Protein AF-A0A1E3A0Q3-F1 (afdb_monomer)

Radius of gyration: 14.41 Å; Cα contacts (8 Å, |Δi|>4): 140; chains: 1; bounding box: 38×32×32 Å

pLDDT: mean 87.32, std 12.24, range [38.19, 98.25]

Structure (mmCIF, N/CA/C/O backbone):
data_AF-A0A1E3A0Q3-F1
#
_entry.id   AF-A0A1E3A0Q3-F1
#
loop_
_atom_site.group_PDB
_atom_site.id
_atom_site.type_symbol
_atom_site.label_atom_id
_atom_site.label_alt_id
_atom_site.label_comp_id
_atom_site.label_asym_id
_atom_site.label_entity_id
_atom_site.label_seq_id
_atom_site.pdbx_PDB_ins_code
_atom_site.Cartn_x
_atom_site.Cartn_y
_atom_site.Cartn_z
_atom_site.occupancy
_atom_site.B_iso_or_equiv
_atom_site.auth_seq_id
_atom_site.auth_comp_id
_atom_site.auth_asym_id
_atom_site.auth_atom_id
_atom_site.pdbx_PDB_model_num
ATOM 1 N N . MET A 1 1 ? -5.272 21.232 7.895 1.00 55.94 1 MET A N 1
ATOM 2 C CA . MET A 1 1 ? -5.570 19.805 7.629 1.00 55.94 1 MET A CA 1
ATOM 3 C C . MET A 1 1 ? -4.724 19.358 6.457 1.00 55.94 1 MET A C 1
ATOM 5 O O . MET A 1 1 ? -4.593 20.138 5.520 1.00 55.94 1 MET A O 1
ATOM 9 N N . SER A 1 2 ? -4.096 18.182 6.527 1.00 78.25 2 SER A N 1
ATOM 10 C CA . SER A 1 2 ? -3.315 17.674 5.392 1.00 78.25 2 SER A CA 1
ATOM 11 C C . SER A 1 2 ? -4.251 17.263 4.249 1.00 78.25 2 SER A C 1
ATOM 13 O O . SER A 1 2 ? -5.408 16.907 4.477 1.00 78.25 2 SER A O 1
ATOM 15 N N . THR A 1 3 ? -3.752 17.295 3.012 1.00 84.12 3 THR A N 1
ATOM 16 C CA . THR A 1 3 ? -4.504 16.876 1.818 1.00 84.12 3 THR A CA 1
ATOM 17 C C . THR A 1 3 ? -5.059 15.454 1.953 1.00 84.12 3 THR A C 1
ATOM 19 O O . THR A 1 3 ? -6.178 15.193 1.524 1.00 84.12 3 THR A O 1
ATOM 22 N N . VAL A 1 4 ? -4.317 14.557 2.613 1.00 88.19 4 VAL A N 1
ATOM 23 C CA . VAL A 1 4 ? -4.732 13.166 2.857 1.00 88.19 4 VAL A CA 1
ATOM 24 C C . VAL A 1 4 ? -5.994 13.099 3.721 1.00 88.19 4 VAL A C 1
ATOM 26 O O . VAL A 1 4 ? -6.936 12.400 3.362 1.00 88.19 4 VAL A O 1
ATOM 29 N N . GLU A 1 5 ? -6.069 13.871 4.810 1.00 91.25 5 GLU A N 1
ATOM 30 C CA . GLU A 1 5 ? -7.256 13.881 5.678 1.00 91.25 5 GLU A CA 1
ATOM 31 C C . GLU A 1 5 ? -8.509 14.365 4.944 1.00 91.25 5 GLU A C 1
ATOM 33 O O . GLU A 1 5 ? -9.589 13.810 5.131 1.00 91.25 5 GLU A O 1
ATOM 38 N N . ASN A 1 6 ? -8.370 15.389 4.100 1.00 92.75 6 ASN A N 1
ATOM 39 C CA . ASN A 1 6 ? -9.495 15.925 3.336 1.00 92.75 6 ASN A CA 1
ATOM 40 C C . ASN A 1 6 ? -10.044 14.888 2.349 1.00 92.75 6 ASN A C 1
ATOM 42 O O . ASN A 1 6 ? -11.257 14.734 2.243 1.00 92.75 6 ASN A O 1
ATOM 46 N N . VAL A 1 7 ? -9.165 14.145 1.670 1.00 93.62 7 VAL A N 1
ATOM 47 C CA . VAL A 1 7 ? -9.579 13.070 0.757 1.00 93.62 7 VAL A CA 1
ATOM 48 C C . VAL A 1 7 ? -10.262 11.939 1.522 1.00 93.62 7 VAL A C 1
ATOM 50 O O . VAL A 1 7 ? -11.323 11.492 1.098 1.00 93.62 7 VAL A O 1
ATOM 53 N N . ILE A 1 8 ? -9.724 11.532 2.676 1.00 93.81 8 ILE A N 1
ATOM 54 C CA . ILE A 1 8 ? -10.345 10.497 3.517 1.00 93.81 8 ILE A CA 1
ATOM 55 C C . ILE A 1 8 ? -11.769 10.904 3.916 1.00 93.81 8 ILE A C 1
ATOM 57 O O . ILE A 1 8 ? -12.692 10.105 3.784 1.00 93.81 8 ILE A O 1
ATOM 61 N N . LYS A 1 9 ? -11.981 12.160 4.330 1.00 94.50 9 LYS A N 1
ATOM 62 C CA . LYS A 1 9 ? -13.327 12.662 4.660 1.00 94.50 9 LYS A CA 1
ATOM 63 C C . LYS A 1 9 ? -14.287 12.590 3.483 1.00 94.50 9 LYS A C 1
ATOM 65 O O . LYS A 1 9 ? -15.429 12.189 3.666 1.00 94.50 9 LYS A O 1
ATOM 70 N N . LEU A 1 10 ? -13.829 12.977 2.293 1.00 96.00 10 LEU A N 1
ATOM 71 C CA . LEU A 1 10 ? -14.651 12.917 1.087 1.00 96.00 10 LEU A CA 1
ATOM 72 C C . LEU A 1 10 ? -15.028 11.471 0.757 1.00 96.00 10 LEU A C 1
ATOM 74 O O . LEU A 1 10 ? -16.190 11.197 0.475 1.00 96.00 10 LEU A O 1
ATOM 78 N N . VAL A 1 11 ? -14.085 10.532 0.848 1.00 96.56 11 VAL A N 1
ATOM 79 C CA . VAL A 1 11 ? -14.388 9.115 0.616 1.00 96.56 11 VAL A CA 1
ATOM 80 C C . VAL A 1 11 ? -15.396 8.605 1.641 1.00 96.56 11 VAL A C 1
ATOM 82 O O . VAL A 1 11 ? -16.402 8.038 1.238 1.00 96.56 11 VAL A O 1
ATOM 85 N N . ILE A 1 12 ? -15.207 8.876 2.935 1.00 95.19 12 ILE A N 1
ATOM 86 C CA . ILE A 1 12 ? -16.166 8.478 3.981 1.00 95.19 12 ILE A CA 1
ATOM 87 C C . ILE A 1 12 ? -17.560 9.068 3.716 1.00 95.19 12 ILE A C 1
ATOM 89 O O . ILE A 1 12 ? -18.561 8.384 3.907 1.00 95.19 12 ILE A O 1
ATOM 93 N N . GLN A 1 13 ? -17.631 10.320 3.252 1.00 96.56 13 GLN A N 1
ATOM 94 C CA . GLN A 1 13 ? -18.892 11.000 2.960 1.00 96.56 13 GLN A CA 1
ATOM 95 C C . GLN A 1 13 ? -19.664 10.358 1.798 1.00 96.56 13 GLN A C 1
ATOM 97 O O . GLN A 1 13 ? -20.890 10.289 1.858 1.00 96.56 13 GLN A O 1
ATOM 102 N N . TYR A 1 14 ? -18.976 9.932 0.734 1.00 97.50 14 TYR A N 1
ATOM 103 C CA . TYR A 1 14 ? -19.629 9.485 -0.504 1.00 97.50 14 TYR A CA 1
ATOM 104 C C . TYR A 1 14 ? -19.631 7.966 -0.705 1.00 97.50 14 TYR A C 1
ATOM 106 O O . TYR A 1 14 ? -20.533 7.440 -1.349 1.00 97.50 14 TYR A O 1
ATOM 114 N N . ASN A 1 15 ? -18.628 7.259 -0.189 1.00 97.00 15 ASN A N 1
ATOM 115 C CA . ASN A 1 15 ? -18.507 5.807 -0.264 1.00 97.00 15 ASN A CA 1
ATOM 116 C C . ASN A 1 15 ? -17.686 5.270 0.928 1.00 97.00 15 ASN A C 1
ATOM 118 O O . ASN A 1 15 ? -16.493 4.983 0.778 1.00 97.00 15 ASN A O 1
ATOM 122 N N . PRO A 1 16 ? -18.306 5.124 2.113 1.00 94.56 16 PRO A N 1
ATOM 123 C CA . PRO A 1 16 ? -17.609 4.676 3.318 1.00 94.56 16 PRO A CA 1
ATOM 124 C C . PRO A 1 16 ? -17.060 3.249 3.202 1.00 94.56 16 PRO A C 1
ATOM 126 O O . PRO A 1 16 ? -16.105 2.909 3.899 1.00 94.56 16 PRO A O 1
ATOM 129 N N . ASP A 1 17 ? -17.602 2.432 2.296 1.00 94.62 17 ASP A N 1
ATOM 130 C CA . ASP A 1 17 ? -17.150 1.063 2.056 1.00 94.62 17 ASP A CA 1
ATOM 131 C C . ASP A 1 17 ? -15.934 0.983 1.120 1.00 94.62 17 ASP A C 1
ATOM 133 O O . ASP A 1 17 ? -15.330 -0.082 0.989 1.00 94.62 17 ASP A O 1
ATOM 137 N N . ALA A 1 18 ? -15.522 2.072 0.469 1.00 96.50 18 ALA A N 1
ATOM 138 C CA . ALA A 1 18 ? -14.347 2.048 -0.396 1.00 96.50 18 ALA A CA 1
ATOM 139 C C . ALA A 1 18 ? -13.064 1.800 0.413 1.00 96.50 18 ALA A C 1
ATOM 141 O O . ALA A 1 18 ? -12.791 2.486 1.397 1.00 96.50 18 ALA A O 1
ATOM 142 N N . VAL A 1 19 ? -12.237 0.850 -0.036 1.00 97.25 19 VAL A N 1
ATOM 143 C CA . VAL A 1 19 ? -10.874 0.692 0.488 1.00 97.25 19 VAL A CA 1
ATOM 144 C C . VAL A 1 19 ? -9.977 1.748 -0.150 1.00 97.25 19 VAL A C 1
ATOM 146 O O . VAL A 1 19 ? -9.797 1.778 -1.366 1.00 97.25 19 VAL A O 1
ATOM 149 N N . MET A 1 20 ? -9.409 2.614 0.680 1.00 96.44 20 MET A N 1
ATOM 150 C CA . MET A 1 20 ? -8.477 3.660 0.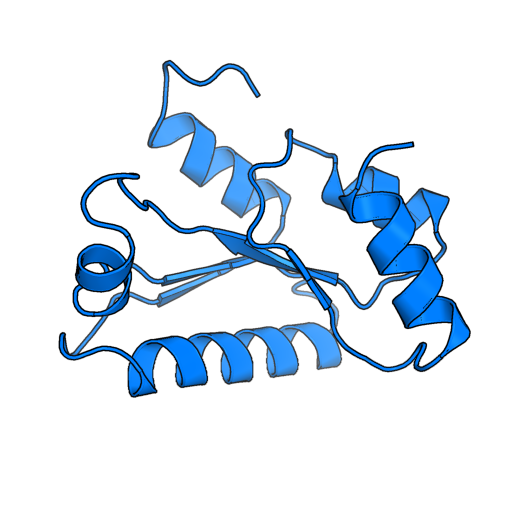281 1.00 96.44 20 MET A CA 1
ATOM 151 C C . MET A 1 20 ? -7.044 3.140 0.307 1.00 96.44 20 MET A C 1
ATOM 153 O O . MET A 1 20 ? -6.610 2.530 1.284 1.00 96.44 20 MET A O 1
ATOM 157 N N . VAL A 1 21 ? -6.288 3.445 -0.746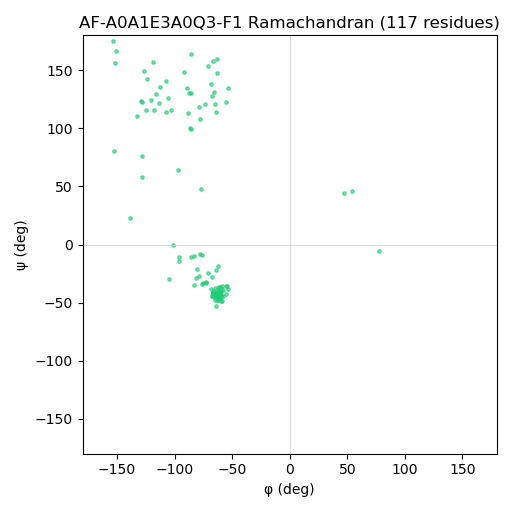 1.00 95.44 21 VAL A N 1
ATOM 158 C CA . VAL A 1 21 ? -4.856 3.144 -0.822 1.00 95.44 21 VAL A CA 1
ATOM 159 C C . VAL A 1 21 ? -4.063 4.434 -0.693 1.00 95.44 21 VAL A C 1
ATOM 161 O O . VAL A 1 21 ? -4.109 5.294 -1.573 1.00 95.44 21 VAL A O 1
ATOM 164 N N . ILE A 1 22 ? -3.305 4.575 0.390 1.00 91.88 22 ILE A N 1
ATOM 165 C CA . ILE A 1 22 ? -2.392 5.708 0.554 1.00 91.88 22 ILE A CA 1
ATOM 166 C C . ILE A 1 22 ? -1.046 5.339 -0.079 1.00 91.88 22 ILE A C 1
ATOM 168 O O . ILE A 1 22 ? -0.340 4.461 0.416 1.00 91.88 22 ILE A O 1
ATOM 172 N N . LYS A 1 23 ? -0.692 6.036 -1.166 1.00 88.38 23 LYS A N 1
ATOM 173 C CA . LYS A 1 23 ? 0.645 5.998 -1.796 1.00 88.38 23 LYS A CA 1
ATOM 174 C C . LYS A 1 23 ? 1.572 7.138 -1.357 1.00 88.38 23 LYS A C 1
ATOM 176 O O . LYS A 1 23 ? 2.771 7.111 -1.623 1.00 88.38 23 LYS A O 1
ATOM 181 N N . SER A 1 24 ? 1.026 8.169 -0.714 1.00 80.94 24 SER A N 1
ATOM 182 C CA . SER A 1 24 ? 1.803 9.315 -0.233 1.00 80.94 24 SER A CA 1
ATOM 183 C C . SER A 1 24 ? 2.827 8.892 0.819 1.00 80.94 24 SER A C 1
ATOM 185 O O . SER A 1 24 ? 2.564 8.006 1.630 1.00 80.94 24 SER A O 1
ATOM 187 N N . THR A 1 25 ? 3.976 9.573 0.860 1.00 75.31 25 THR A N 1
ATOM 188 C CA . THR A 1 25 ? 4.915 9.415 1.979 1.00 75.31 25 THR A CA 1
ATOM 189 C C . THR A 1 25 ? 4.256 9.930 3.255 1.00 75.31 25 THR A C 1
ATOM 191 O O . THR A 1 25 ? 3.874 11.097 3.326 1.00 75.31 25 THR A O 1
ATOM 194 N N . ILE A 1 26 ? 4.124 9.059 4.250 1.00 77.31 26 ILE A N 1
ATOM 195 C CA . ILE A 1 26 ? 3.530 9.364 5.551 1.00 77.31 26 ILE A CA 1
ATOM 196 C C . ILE A 1 26 ? 4.499 8.967 6.666 1.00 77.31 26 ILE A C 1
ATOM 198 O O . ILE A 1 26 ? 5.293 8.039 6.502 1.00 77.31 26 ILE A O 1
ATOM 202 N N . SER A 1 27 ? 4.445 9.683 7.788 1.00 74.94 27 SER A N 1
ATOM 203 C CA . SER A 1 27 ? 5.245 9.367 8.974 1.00 74.94 27 SER A CA 1
ATOM 204 C C . SER A 1 27 ? 4.827 8.044 9.609 1.00 74.94 27 SER A C 1
ATOM 206 O O . SER A 1 27 ? 3.690 7.580 9.462 1.00 74.94 27 SER A O 1
ATOM 208 N N . VAL A 1 28 ? 5.747 7.465 10.378 1.00 73.06 28 VAL A N 1
ATOM 209 C CA . VAL A 1 28 ? 5.461 6.309 11.230 1.00 73.06 28 VAL A CA 1
ATOM 210 C C . VAL A 1 28 ? 4.273 6.614 12.138 1.00 73.06 28 VAL A C 1
ATOM 212 O O . VAL A 1 28 ? 4.178 7.691 12.719 1.00 73.06 28 VAL A O 1
ATOM 215 N N . GLY A 1 29 ? 3.341 5.666 12.243 1.00 77.44 29 GLY A N 1
ATOM 216 C CA . GLY A 1 29 ? 2.153 5.811 13.086 1.00 77.44 29 GLY A CA 1
ATOM 217 C C . GLY A 1 29 ? 1.050 6.701 12.503 1.00 77.44 29 GLY A C 1
ATOM 218 O O . GLY A 1 29 ? -0.040 6.725 13.069 1.00 77.44 29 GLY A O 1
ATOM 219 N N . TYR A 1 30 ? 1.265 7.367 11.359 1.00 84.56 30 TYR A N 1
ATOM 220 C CA . TYR A 1 30 ? 0.228 8.190 10.723 1.00 84.56 30 TYR A CA 1
ATOM 221 C C . TYR A 1 30 ? -1.020 7.377 10.363 1.00 84.56 30 TYR A C 1
ATOM 223 O O . TYR A 1 30 ? -2.139 7.830 10.568 1.00 84.56 30 TYR A O 1
ATOM 231 N N . THR A 1 31 ? -0.850 6.154 9.857 1.00 85.44 31 THR A N 1
ATOM 232 C CA . THR A 1 31 ? -1.991 5.305 9.484 1.00 85.44 31 THR A CA 1
ATOM 233 C C . THR A 1 31 ? -2.814 4.887 10.691 1.00 85.44 31 THR A C 1
ATOM 235 O O . THR A 1 31 ? -4.036 4.924 10.633 1.00 85.44 31 THR A O 1
ATOM 238 N N . ALA A 1 32 ? -2.161 4.524 11.797 1.00 85.44 32 ALA A N 1
ATOM 239 C CA . ALA A 1 32 ? -2.863 4.177 13.027 1.00 85.44 32 ALA A CA 1
ATOM 240 C C . ALA A 1 32 ? -3.638 5.390 13.564 1.00 85.44 32 ALA A C 1
ATOM 242 O O . ALA A 1 32 ? -4.839 5.293 13.810 1.00 85.44 32 ALA A O 1
ATOM 243 N N . SER A 1 33 ? -2.982 6.553 13.636 1.00 88.81 33 SER A N 1
ATOM 244 C CA . SER A 1 33 ? -3.613 7.770 14.148 1.00 88.81 33 SER A CA 1
ATOM 245 C C . SER A 1 33 ? -4.760 8.258 13.267 1.00 88.81 33 SER A C 1
ATOM 247 O O . SER A 1 33 ? -5.772 8.718 13.793 1.00 88.81 33 SER A O 1
ATOM 249 N N . ILE A 1 34 ? -4.655 8.142 11.937 1.00 90.00 34 ILE A N 1
ATOM 250 C CA . ILE A 1 34 ? -5.727 8.598 11.050 1.00 90.00 34 ILE A CA 1
ATOM 251 C C . ILE A 1 34 ? -6.922 7.644 11.029 1.00 90.00 34 ILE A C 1
ATOM 253 O O . ILE A 1 34 ? -8.054 8.117 10.946 1.00 90.00 34 ILE A O 1
ATOM 257 N N . ARG A 1 35 ? -6.694 6.329 11.154 1.00 90.69 35 ARG A N 1
ATOM 258 C CA . ARG A 1 35 ? -7.777 5.343 11.301 1.00 90.69 35 ARG A CA 1
ATOM 259 C C . ARG A 1 35 ? -8.581 5.599 12.569 1.00 90.69 35 ARG A C 1
ATOM 261 O O . ARG A 1 35 ? -9.806 5.641 12.504 1.00 90.69 35 ARG A O 1
ATOM 268 N N . GLU A 1 36 ? -7.893 5.846 13.683 1.00 91.56 36 GLU A N 1
ATOM 269 C CA . GLU A 1 36 ? -8.518 6.189 14.963 1.00 91.56 36 GLU A CA 1
ATOM 270 C C . GLU A 1 36 ? -9.274 7.521 14.877 1.00 91.56 36 GLU A C 1
ATOM 272 O O . GLU A 1 36 ? -10.471 7.574 15.147 1.00 91.56 36 GLU A O 1
ATOM 277 N N . LYS A 1 37 ? -8.608 8.585 14.409 1.00 92.12 37 LYS A N 1
ATOM 278 C CA . LYS A 1 37 ? -9.182 9.936 14.295 1.00 92.12 37 LYS A CA 1
ATOM 279 C C . LYS A 1 37 ? -10.425 9.995 13.406 1.00 92.12 37 LYS A C 1
ATOM 281 O O . LYS A 1 37 ? -11.305 10.817 13.648 1.00 92.12 37 LYS A O 1
ATOM 286 N N . MET A 1 38 ? -10.462 9.196 12.341 1.00 90.94 38 MET A N 1
ATOM 287 C CA . MET A 1 38 ? -11.543 9.215 11.351 1.00 90.94 38 MET A CA 1
ATOM 288 C C . MET A 1 38 ? -12.550 8.077 11.540 1.00 90.94 38 MET A C 1
ATOM 290 O O . MET A 1 38 ? -13.490 7.995 10.754 1.00 90.94 38 MET A O 1
ATOM 294 N N . HIS A 1 39 ? -12.349 7.202 12.534 1.00 89.94 39 HIS A N 1
ATOM 295 C CA . HIS A 1 39 ? -13.123 5.972 12.734 1.00 89.94 39 HIS A CA 1
ATOM 296 C C . HIS A 1 39 ? -13.291 5.163 11.437 1.00 89.94 39 HIS A C 1
ATOM 298 O O . HIS A 1 39 ? -14.385 4.722 11.089 1.00 89.94 39 HIS A O 1
ATOM 304 N N . CYS A 1 40 ? -12.200 5.020 10.682 1.00 90.94 40 CYS A N 1
ATOM 305 C CA . CYS A 1 40 ? -12.219 4.415 9.357 1.00 90.94 40 CYS A CA 1
ATOM 306 C C . CYS A 1 40 ? -11.102 3.389 9.220 1.00 90.94 40 CYS A C 1
ATOM 308 O O . CYS A 1 40 ? -9.934 3.751 9.116 1.00 90.94 40 CYS A O 1
ATOM 310 N N . ASP A 1 41 ? -11.472 2.112 9.153 1.00 92.06 41 ASP A N 1
ATOM 311 C CA . ASP A 1 41 ? -10.519 1.014 8.982 1.00 92.06 41 ASP A CA 1
ATOM 312 C C . ASP A 1 41 ? -10.167 0.726 7.524 1.00 92.06 41 ASP A C 1
ATOM 314 O O . ASP A 1 41 ? -9.217 -0.002 7.251 1.00 92.06 41 ASP A O 1
ATOM 318 N N . ASN A 1 42 ? -10.893 1.319 6.574 1.00 94.94 42 ASN A N 1
ATOM 319 C CA . ASN A 1 42 ? -10.797 1.033 5.144 1.00 94.94 42 ASN A CA 1
ATOM 320 C C . ASN A 1 42 ? -9.570 1.680 4.484 1.00 94.94 42 ASN A C 1
ATOM 322 O O . ASN A 1 42 ? -9.682 2.317 3.441 1.00 94.94 42 ASN A O 1
ATOM 326 N N . ILE A 1 43 ? -8.397 1.531 5.097 1.00 95.00 43 ILE A N 1
ATOM 327 C CA . ILE A 1 43 ? -7.141 2.145 4.675 1.00 95.00 43 ILE A CA 1
ATOM 328 C C . ILE A 1 43 ? -6.054 1.074 4.594 1.00 95.00 43 ILE A C 1
ATOM 330 O O . ILE A 1 43 ? -5.727 0.422 5.587 1.00 95.00 43 ILE A O 1
ATOM 334 N N . ILE A 1 44 ? -5.447 0.958 3.416 1.00 95.12 44 ILE A N 1
ATOM 335 C CA . ILE A 1 44 ? -4.210 0.210 3.185 1.00 95.12 44 ILE A CA 1
ATOM 336 C C . ILE A 1 44 ? -3.122 1.165 2.685 1.00 95.12 44 ILE A C 1
ATOM 338 O O . ILE A 1 44 ? -3.405 2.233 2.134 1.00 95.12 44 ILE A O 1
ATOM 342 N N . LEU A 1 45 ? -1.861 0.795 2.874 1.00 92.94 45 LEU A N 1
ATOM 343 C CA . LEU A 1 45 ? -0.716 1.546 2.366 1.00 92.94 45 LEU A CA 1
ATOM 344 C C . LEU A 1 45 ? -0.081 0.800 1.211 1.00 92.94 45 LEU A C 1
ATOM 346 O O . LEU A 1 45 ? 0.101 -0.409 1.285 1.00 92.94 45 LEU A O 1
ATOM 350 N N . SER A 1 46 ? 0.336 1.532 0.190 1.00 91.50 46 SER A N 1
ATOM 351 C CA . SER A 1 46 ? 1.204 1.003 -0.854 1.00 91.50 46 SER A CA 1
ATOM 352 C C . SER A 1 46 ? 2.490 1.791 -0.826 1.00 91.50 46 SER A C 1
ATOM 354 O O . SER A 1 46 ? 2.499 2.998 -1.065 1.00 91.50 46 SER A O 1
ATOM 356 N N . LEU A 1 47 ? 3.573 1.105 -0.506 1.00 83.44 47 LEU A N 1
ATOM 357 C CA . LEU A 1 47 ? 4.859 1.729 -0.314 1.00 83.44 47 LEU A CA 1
ATOM 358 C C . LEU A 1 47 ? 5.730 1.473 -1.540 1.00 83.44 47 LEU A C 1
ATOM 360 O O . LEU A 1 47 ? 6.068 0.334 -1.854 1.00 83.44 47 LEU A O 1
ATOM 364 N N . GLU A 1 48 ? 6.086 2.549 -2.238 1.00 72.25 48 GLU A N 1
ATOM 365 C CA . GLU A 1 48 ? 6.824 2.482 -3.497 1.00 72.25 48 GLU A CA 1
ATOM 366 C C . GLU A 1 48 ? 8.110 3.305 -3.430 1.00 72.25 48 GLU A C 1
ATOM 368 O O . GLU A 1 48 ? 8.172 4.397 -2.858 1.00 72.25 48 GLU A O 1
ATOM 373 N N . PHE A 1 49 ? 9.154 2.773 -4.058 1.00 70.62 49 PH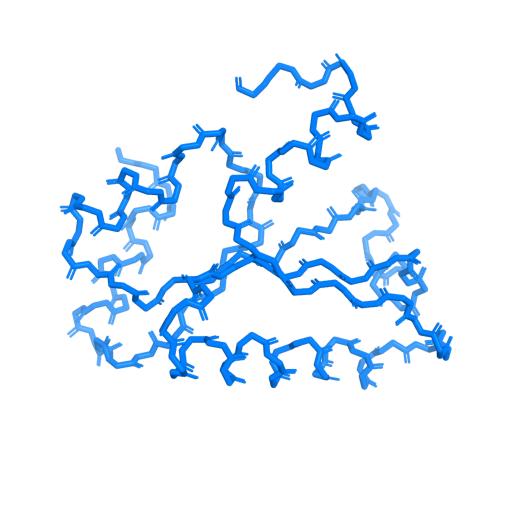E A N 1
ATOM 374 C CA . PHE A 1 49 ? 10.471 3.391 -4.145 1.00 70.62 49 PHE A CA 1
ATOM 375 C C . PHE A 1 49 ? 10.615 4.142 -5.471 1.00 70.62 49 PHE A C 1
ATOM 377 O O . PHE A 1 49 ? 11.419 3.768 -6.322 1.00 70.62 49 PHE A O 1
ATOM 384 N N . LEU A 1 50 ? 9.802 5.182 -5.670 1.00 70.62 50 LEU A N 1
ATOM 385 C CA . LEU A 1 50 ? 9.797 5.937 -6.924 1.00 70.62 50 LEU A CA 1
ATOM 386 C C . LEU A 1 50 ? 10.832 7.061 -6.900 1.00 70.62 50 LEU A C 1
ATOM 388 O O . LEU A 1 50 ? 10.865 7.895 -5.991 1.00 70.62 50 LEU A O 1
ATOM 392 N N . ARG A 1 51 ? 11.649 7.135 -7.949 1.00 76.25 51 ARG A N 1
ATOM 393 C CA . ARG A 1 51 ? 1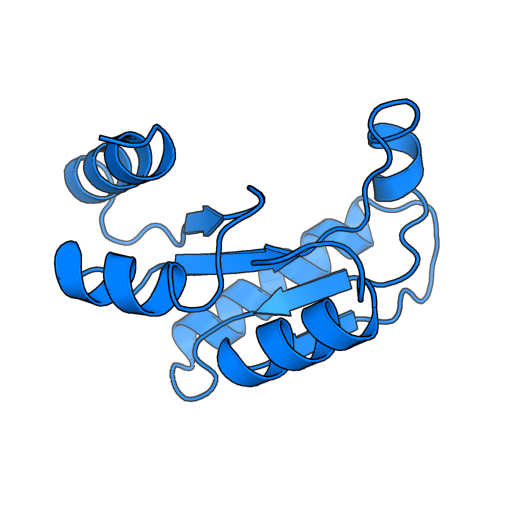2.479 8.310 -8.227 1.00 76.25 51 ARG A CA 1
ATOM 394 C C . ARG A 1 51 ? 11.648 9.304 -9.021 1.00 76.25 51 ARG A C 1
ATOM 396 O O . ARG A 1 51 ? 11.081 8.950 -10.050 1.00 76.25 51 ARG A O 1
ATOM 403 N N . VAL A 1 52 ? 11.625 10.565 -8.591 1.00 71.69 52 VAL A N 1
ATOM 404 C CA . VAL A 1 52 ? 10.788 11.618 -9.204 1.00 71.69 52 VAL A CA 1
ATOM 405 C C . VAL A 1 52 ? 11.011 11.733 -10.719 1.00 71.69 52 VAL A C 1
ATOM 407 O O . VAL A 1 52 ? 10.053 11.872 -11.469 1.00 71.69 52 VAL A O 1
ATOM 410 N N . SER A 1 53 ? 12.251 11.587 -11.196 1.00 85.19 53 SER A N 1
ATOM 411 C CA . SER A 1 53 ? 12.582 11.643 -12.628 1.00 85.19 53 SER A CA 1
ATOM 412 C C . SER A 1 53 ? 12.247 10.373 -13.425 1.00 85.19 53 SER A C 1
ATOM 414 O O . SER A 1 53 ? 12.384 10.377 -14.645 1.00 85.19 53 SER A O 1
ATOM 416 N N . LYS A 1 54 ? 11.845 9.276 -12.765 1.00 86.31 54 LYS A N 1
ATOM 417 C CA . LYS A 1 54 ? 11.617 7.950 -13.371 1.00 86.31 54 LYS A CA 1
ATOM 418 C C . LYS A 1 54 ? 10.367 7.240 -12.835 1.00 86.31 54 LYS A C 1
ATOM 420 O O . LYS A 1 54 ? 10.269 6.028 -12.961 1.00 86.31 54 LYS A O 1
ATOM 425 N N . ALA A 1 55 ? 9.395 7.971 -12.286 1.00 85.06 55 ALA A N 1
ATOM 426 C CA . ALA A 1 55 ? 8.254 7.383 -11.578 1.00 85.06 55 ALA A CA 1
ATOM 427 C C . ALA A 1 55 ? 7.470 6.349 -12.411 1.00 85.06 55 ALA A C 1
ATOM 429 O O . ALA A 1 55 ? 7.142 5.281 -11.906 1.00 85.06 55 ALA A O 1
ATOM 430 N N . LEU A 1 56 ? 7.224 6.624 -13.700 1.00 88.12 56 LEU A N 1
ATOM 431 C CA . LEU A 1 56 ? 6.577 5.656 -14.592 1.00 88.12 56 LEU A CA 1
ATOM 432 C C . LEU A 1 56 ? 7.444 4.409 -14.804 1.00 88.12 56 LEU A C 1
ATOM 434 O O . LEU A 1 56 ? 6.955 3.295 -14.677 1.00 88.12 56 LEU A O 1
ATOM 438 N N . TYR A 1 57 ? 8.733 4.592 -15.094 1.00 91.25 57 TYR A N 1
ATOM 439 C CA . TYR A 1 57 ? 9.657 3.474 -15.284 1.00 91.25 57 TYR A CA 1
ATOM 440 C C . TYR A 1 57 ? 9.757 2.610 -14.022 1.00 91.25 57 TYR A C 1
ATOM 442 O O . TYR A 1 57 ? 9.735 1.389 -14.115 1.00 91.25 57 TYR A O 1
ATOM 450 N N . ASP A 1 58 ? 9.822 3.232 -12.846 1.00 90.00 58 ASP A N 1
ATOM 451 C CA . ASP A 1 58 ? 9.914 2.528 -11.567 1.00 90.00 58 ASP A CA 1
ATOM 452 C C . ASP A 1 58 ? 8.620 1.746 -11.249 1.00 90.00 58 ASP A C 1
ATOM 454 O O . ASP A 1 58 ? 8.699 0.696 -10.616 1.00 90.00 58 ASP A O 1
ATOM 458 N N . ASN A 1 59 ? 7.457 2.182 -11.755 1.00 90.19 59 ASN A N 1
ATOM 459 C CA . ASN A 1 59 ? 6.208 1.407 -11.707 1.00 90.19 59 ASN A CA 1
ATOM 460 C C . ASN A 1 59 ? 6.167 0.252 -12.720 1.00 90.19 59 ASN A C 1
ATOM 462 O O . ASN A 1 59 ? 5.576 -0.781 -12.434 1.00 90.19 59 ASN A O 1
ATOM 466 N N . LEU A 1 60 ? 6.792 0.406 -13.893 1.00 93.75 60 LEU A N 1
ATOM 467 C CA . LEU A 1 60 ? 6.864 -0.656 -14.907 1.00 93.75 60 LEU A CA 1
ATOM 468 C C . LEU A 1 60 ? 7.929 -1.716 -14.574 1.00 93.75 60 LEU A C 1
ATOM 470 O O . LEU A 1 60 ? 7.796 -2.871 -14.976 1.00 93.75 60 LEU A O 1
ATOM 474 N N . TYR A 1 61 ? 8.973 -1.338 -13.831 1.00 93.88 61 TYR A N 1
ATOM 475 C CA . TYR A 1 61 ? 10.081 -2.205 -13.417 1.00 93.88 61 TYR A CA 1
ATOM 476 C C . TYR A 1 61 ? 10.330 -2.142 -11.901 1.00 93.88 61 TYR A C 1
ATOM 478 O O . TYR A 1 61 ? 11.441 -1.810 -11.468 1.00 93.88 61 TYR A O 1
ATOM 486 N N . PRO A 1 62 ? 9.333 -2.467 -11.064 1.00 91.56 62 PRO A N 1
ATOM 487 C CA . PRO A 1 62 ? 9.459 -2.318 -9.625 1.00 91.56 62 PRO A CA 1
ATOM 488 C C . PRO A 1 62 ? 10.472 -3.315 -9.055 1.00 91.56 62 PRO A C 1
ATOM 490 O O . PRO A 1 62 ? 10.520 -4.498 -9.411 1.00 91.56 62 PRO A O 1
ATOM 493 N N . SER A 1 63 ? 11.301 -2.852 -8.121 1.00 89.06 63 SER A N 1
ATOM 494 C CA . SER A 1 63 ? 12.202 -3.746 -7.388 1.00 89.06 63 SER A CA 1
ATOM 495 C C . SER A 1 63 ? 11.413 -4.740 -6.538 1.00 89.06 63 SER A C 1
ATOM 497 O O . SER A 1 63 ? 11.726 -5.929 -6.574 1.00 89.06 63 SER A O 1
ATOM 499 N N . LYS A 1 64 ? 10.394 -4.246 -5.822 1.00 90.31 64 LYS A N 1
ATOM 500 C CA . LYS A 1 64 ? 9.441 -4.997 -4.994 1.00 90.31 64 LYS A CA 1
ATOM 501 C C . LYS A 1 64 ? 8.107 -4.249 -4.934 1.00 90.31 64 LYS A C 1
ATOM 503 O O . LYS A 1 64 ? 8.107 -3.025 -5.067 1.00 90.31 64 LYS A O 1
ATOM 508 N N . ILE A 1 65 ? 7.019 -4.960 -4.656 1.00 92.31 65 ILE A N 1
ATOM 509 C CA . ILE A 1 65 ? 5.719 -4.382 -4.288 1.00 92.31 65 ILE A CA 1
ATOM 510 C C . ILE A 1 65 ? 5.514 -4.602 -2.791 1.00 92.31 65 ILE A C 1
ATOM 512 O O . ILE A 1 65 ? 5.622 -5.726 -2.305 1.00 92.31 65 ILE A O 1
ATOM 516 N N . ILE A 1 66 ? 5.238 -3.533 -2.046 1.00 92.12 66 ILE A N 1
ATOM 517 C CA . ILE A 1 66 ? 4.994 -3.609 -0.603 1.00 92.12 66 ILE A CA 1
ATOM 518 C C . ILE A 1 66 ? 3.638 -2.980 -0.320 1.00 92.12 66 ILE A C 1
ATOM 520 O O . ILE A 1 66 ? 3.450 -1.777 -0.510 1.00 92.12 66 ILE A O 1
ATOM 524 N N . VAL A 1 67 ? 2.707 -3.791 0.171 1.00 94.75 67 VAL A N 1
ATOM 525 C CA . VAL A 1 67 ? 1.392 -3.333 0.614 1.00 94.75 67 VAL A CA 1
ATOM 526 C C . VAL A 1 67 ? 1.275 -3.590 2.106 1.00 94.75 67 VAL A C 1
ATOM 528 O O . VAL A 1 67 ? 1.552 -4.686 2.587 1.00 94.75 67 VAL A O 1
ATOM 531 N N . SER A 1 68 ? 0.883 -2.573 2.861 1.00 93.50 68 SER A N 1
ATOM 532 C CA . SER A 1 68 ? 0.681 -2.695 4.295 1.00 93.50 68 SER A CA 1
ATOM 533 C C . SER A 1 68 ? -0.782 -2.551 4.668 1.00 93.50 68 SER A C 1
ATOM 535 O O . SER A 1 68 ? -1.488 -1.688 4.146 1.00 93.50 68 SER A O 1
ATOM 537 N N . THR A 1 69 ? -1.244 -3.429 5.547 1.00 95.12 69 THR A N 1
ATOM 538 C CA . THR A 1 69 ? -2.652 -3.546 5.911 1.00 95.12 69 THR A CA 1
ATOM 539 C C . THR A 1 69 ? -2.807 -4.106 7.324 1.00 95.12 69 THR A C 1
ATOM 541 O O . THR A 1 69 ? -1.834 -4.481 7.975 1.00 95.12 69 THR A O 1
ATOM 544 N N . ASP A 1 70 ? -4.044 -4.162 7.799 1.00 94.06 70 ASP A N 1
ATOM 545 C CA . ASP A 1 70 ? -4.411 -4.901 9.001 1.00 94.06 70 ASP A CA 1
ATOM 546 C C . ASP A 1 70 ? -4.505 -6.392 8.676 1.00 94.06 70 ASP A C 1
ATOM 548 O O . ASP A 1 70 ? -5.406 -6.822 7.953 1.00 94.06 70 ASP A O 1
ATOM 552 N N . VAL A 1 71 ? -3.534 -7.160 9.165 1.00 94.38 71 VAL A N 1
ATOM 553 C CA . VAL A 1 71 ? -3.382 -8.581 8.826 1.00 94.38 71 VAL A CA 1
ATOM 554 C C . VAL A 1 71 ? -4.467 -9.463 9.440 1.00 94.38 71 VAL A C 1
ATOM 556 O O . VAL A 1 71 ? -4.799 -10.498 8.867 1.00 94.38 71 VAL A O 1
ATOM 559 N N . GLU A 1 72 ? -5.070 -9.024 10.545 1.00 95.12 72 GLU A N 1
ATOM 560 C CA . GLU A 1 72 ? -6.173 -9.733 11.200 1.00 95.12 72 GLU A CA 1
ATOM 561 C C . GLU A 1 72 ? -7.511 -9.465 10.491 1.00 95.12 72 GLU A C 1
ATOM 563 O O . GLU A 1 72 ? -8.457 -10.250 10.571 1.00 95.12 72 GLU A O 1
ATOM 568 N N . ASN A 1 73 ? -7.604 -8.367 9.734 1.00 95.56 73 ASN A N 1
ATOM 569 C CA . ASN A 1 73 ? -8.801 -8.019 8.986 1.00 95.56 73 ASN A CA 1
AT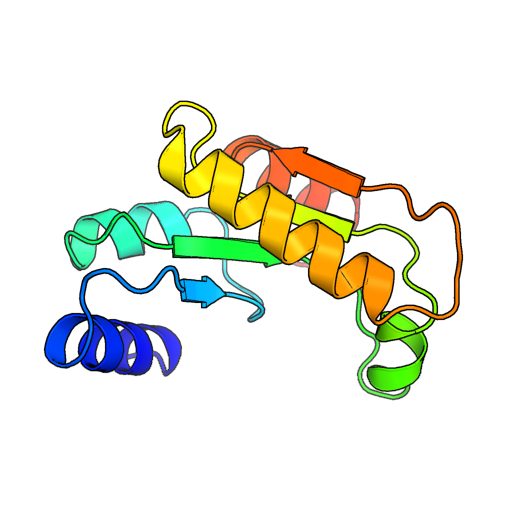OM 570 C C . ASN A 1 73 ? -8.817 -8.713 7.615 1.00 95.56 73 ASN A C 1
ATOM 572 O O . ASN A 1 73 ? -8.239 -8.238 6.634 1.00 95.56 73 ASN A O 1
ATOM 576 N N . THR A 1 74 ? -9.563 -9.816 7.508 1.00 96.75 74 THR A N 1
ATOM 577 C CA . THR A 1 74 ? -9.655 -10.625 6.279 1.00 96.75 74 THR A CA 1
ATOM 578 C C . THR A 1 74 ? -10.078 -9.816 5.046 1.00 96.75 74 THR A C 1
ATOM 580 O O . THR A 1 74 ? -9.586 -10.059 3.940 1.00 96.75 74 THR A O 1
ATOM 583 N N . ARG A 1 75 ? -10.968 -8.827 5.206 1.00 96.81 75 ARG A N 1
ATOM 584 C CA . ARG A 1 75 ? -11.432 -7.978 4.098 1.00 96.81 75 ARG A CA 1
ATOM 585 C C . ARG A 1 75 ? -10.307 -7.086 3.578 1.00 96.81 75 ARG A C 1
ATOM 587 O O . ARG A 1 75 ? -10.129 -6.981 2.364 1.00 96.81 75 ARG A O 1
ATOM 594 N N . LEU A 1 76 ? -9.538 -6.479 4.477 1.00 97.19 76 LEU A N 1
ATOM 595 C CA . LEU A 1 76 ? -8.406 -5.631 4.105 1.00 97.19 76 LEU A CA 1
ATOM 596 C C . LEU A 1 76 ? -7.222 -6.446 3.585 1.00 97.19 76 LEU A C 1
ATOM 598 O O . LEU A 1 76 ? -6.552 -6.000 2.657 1.00 97.19 76 LEU A O 1
ATOM 602 N N . MET A 1 77 ? -7.007 -7.658 4.097 1.00 97.88 77 MET A N 1
ATOM 603 C CA . MET A 1 77 ? -6.046 -8.603 3.526 1.00 97.88 77 MET A CA 1
ATOM 604 C C . MET A 1 77 ? -6.408 -8.973 2.089 1.00 97.88 77 MET A C 1
ATOM 606 O O . MET A 1 77 ? -5.551 -8.929 1.205 1.00 97.88 77 MET A O 1
ATOM 610 N N . LYS A 1 78 ? -7.681 -9.274 1.808 1.00 98.06 78 LYS A N 1
ATOM 611 C CA . LYS A 1 78 ? -8.137 -9.540 0.437 1.00 98.06 78 LYS A CA 1
ATOM 612 C C . LYS A 1 78 ? -7.945 -8.319 -0.468 1.00 98.06 78 LYS A C 1
ATOM 614 O O . LYS A 1 78 ? -7.443 -8.467 -1.579 1.00 98.06 78 LYS A O 1
ATOM 619 N N . ALA A 1 79 ? -8.295 -7.123 0.006 1.00 98.19 79 ALA A N 1
ATOM 620 C CA . ALA A 1 79 ? -8.105 -5.886 -0.749 1.00 98.19 79 ALA A CA 1
ATOM 621 C C . ALA A 1 79 ? -6.622 -5.599 -1.042 1.00 98.19 79 ALA A C 1
ATOM 623 O O . ALA A 1 79 ? -6.286 -5.235 -2.166 1.00 98.19 79 ALA A O 1
ATOM 624 N N . ALA A 1 80 ? -5.732 -5.829 -0.072 1.00 97.88 80 ALA A N 1
ATOM 625 C CA . ALA A 1 80 ? -4.289 -5.690 -0.249 1.00 97.88 80 ALA A CA 1
ATOM 626 C C . ALA A 1 80 ? -3.735 -6.659 -1.305 1.00 97.88 80 ALA A C 1
ATOM 628 O O . ALA A 1 80 ? -2.953 -6.243 -2.155 1.00 97.88 80 ALA A O 1
ATOM 629 N N . ASN A 1 81 ? -4.182 -7.921 -1.297 1.00 97.88 81 ASN A N 1
ATOM 630 C CA . ASN A 1 81 ? -3.799 -8.913 -2.307 1.00 97.88 81 ASN A CA 1
ATOM 631 C C . ASN A 1 81 ? -4.280 -8.523 -3.710 1.00 97.88 81 ASN A C 1
ATOM 633 O O . ASN A 1 81 ? -3.500 -8.570 -4.656 1.00 97.88 81 ASN A O 1
ATOM 637 N N . ILE A 1 82 ? -5.542 -8.098 -3.840 1.00 98.25 82 ILE A N 1
ATOM 638 C CA . ILE A 1 82 ? -6.093 -7.626 -5.120 1.00 98.25 82 ILE A CA 1
ATOM 639 C C . ILE A 1 82 ? -5.279 -6.438 -5.627 1.00 98.25 82 ILE A C 1
ATOM 641 O O . ILE A 1 82 ? -4.845 -6.430 -6.773 1.00 98.25 82 ILE A O 1
ATOM 645 N N . PHE A 1 83 ? -5.036 -5.450 -4.767 1.00 97.94 83 PHE A N 1
ATOM 646 C CA . PHE A 1 83 ? -4.292 -4.260 -5.146 1.00 97.94 83 PHE A CA 1
ATOM 647 C C . PHE A 1 83 ? -2.848 -4.580 -5.561 1.00 97.94 83 PHE A C 1
ATOM 649 O O . PHE A 1 83 ? -2.379 -4.065 -6.572 1.00 97.94 83 PHE A O 1
AT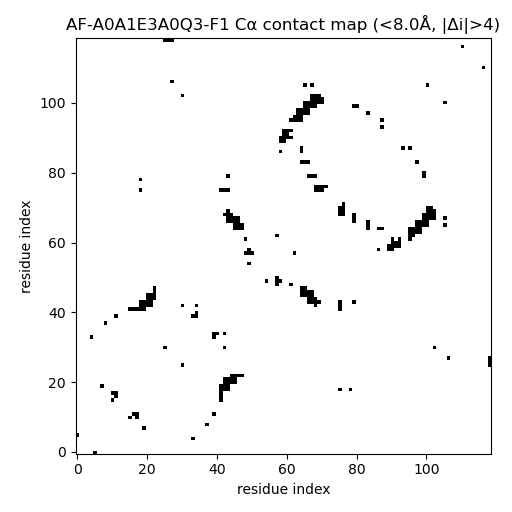OM 656 N N . ALA A 1 84 ? -2.160 -5.465 -4.835 1.00 96.75 84 ALA A N 1
ATOM 657 C CA . ALA A 1 84 ? -0.828 -5.927 -5.217 1.00 96.75 84 ALA A CA 1
ATOM 658 C C . ALA A 1 84 ? -0.837 -6.639 -6.582 1.00 96.75 84 ALA A C 1
ATOM 660 O O . ALA A 1 84 ? 0.032 -6.367 -7.407 1.00 96.75 84 ALA A O 1
ATOM 661 N N . GLY A 1 85 ? -1.845 -7.477 -6.8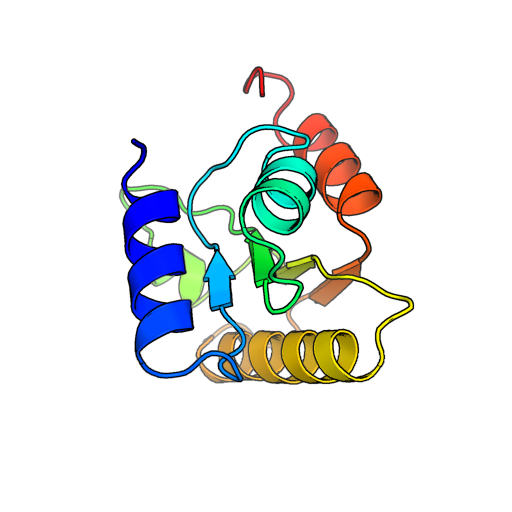46 1.00 97.00 85 GLY A N 1
ATOM 662 C CA . GLY A 1 85 ? -2.036 -8.126 -8.145 1.00 97.00 85 GLY A CA 1
ATOM 663 C C . GLY A 1 85 ? -2.234 -7.127 -9.288 1.00 97.00 85 GLY A C 1
ATOM 664 O O . GLY A 1 85 ? -1.614 -7.275 -10.334 1.00 97.00 85 GLY A O 1
ATOM 665 N N . LEU A 1 86 ? -3.002 -6.054 -9.068 1.00 97.31 86 LEU A N 1
ATOM 666 C CA . LEU A 1 86 ? -3.172 -4.979 -10.057 1.00 97.31 86 LEU A CA 1
ATOM 667 C C . LEU A 1 86 ? -1.850 -4.258 -10.371 1.00 97.31 86 LEU A C 1
ATOM 669 O O . LEU A 1 86 ? -1.604 -3.883 -11.515 1.00 97.31 86 LEU A O 1
ATOM 673 N N . LEU A 1 87 ? -0.984 -4.064 -9.369 1.00 95.25 87 LEU A N 1
ATOM 674 C CA . LEU A 1 87 ? 0.347 -3.490 -9.594 1.00 95.25 87 LEU A CA 1
ATOM 675 C C . LEU A 1 87 ? 1.258 -4.439 -10.380 1.00 95.25 87 LEU A C 1
ATOM 677 O O . LEU A 1 87 ? 2.022 -3.976 -11.220 1.00 95.25 87 LEU A O 1
ATOM 681 N N . GLN A 1 88 ? 1.176 -5.747 -10.119 1.00 95.62 88 GLN A N 1
ATOM 682 C CA . GLN A 1 88 ? 1.915 -6.755 -10.882 1.00 95.62 88 GLN A CA 1
ATOM 683 C C . GLN A 1 88 ? 1.446 -6.812 -12.338 1.00 95.62 88 GLN A C 1
ATOM 685 O O . GLN A 1 88 ? 2.278 -6.821 -13.236 1.00 95.62 88 GLN A O 1
ATOM 690 N N . GLU A 1 89 ? 0.132 -6.805 -12.572 1.00 96.88 89 GLU A N 1
ATOM 691 C CA . GLU A 1 89 ? -0.462 -6.812 -13.914 1.00 96.88 89 GLU A CA 1
ATOM 692 C C . GLU A 1 89 ? -0.070 -5.566 -14.722 1.00 96.88 89 GLU A C 1
ATOM 694 O O . GLU A 1 89 ? 0.180 -5.650 -15.922 1.00 96.88 89 GLU A O 1
ATOM 699 N N . GLY A 1 90 ? 0.028 -4.408 -14.063 1.00 95.19 90 GLY A N 1
ATOM 700 C CA . GLY A 1 90 ? 0.469 -3.163 -14.693 1.00 95.19 90 GLY A CA 1
ATOM 701 C C . GLY A 1 90 ? 1.978 -3.063 -14.941 1.00 95.19 90 GLY A C 1
ATOM 702 O O . GLY A 1 90 ? 2.417 -2.112 -15.594 1.00 95.19 90 GLY A O 1
ATOM 703 N N . ALA A 1 91 ? 2.783 -3.990 -14.419 1.00 96.00 91 ALA A N 1
ATOM 704 C CA . ALA A 1 91 ? 4.231 -3.970 -14.566 1.00 96.00 91 ALA A CA 1
ATOM 705 C C . ALA A 1 91 ? 4.695 -4.775 -15.789 1.00 96.00 91 ALA A C 1
ATOM 707 O O . ALA A 1 91 ? 4.115 -5.789 -16.158 1.00 96.00 91 ALA A O 1
ATOM 708 N N . ILE A 1 92 ? 5.796 -4.336 -16.404 1.00 97.12 92 ILE A N 1
ATOM 709 C CA . ILE A 1 92 ? 6.467 -5.087 -17.478 1.00 97.12 92 ILE A CA 1
ATOM 710 C C . ILE A 1 92 ? 7.390 -6.150 -16.880 1.00 97.12 92 ILE A C 1
ATOM 712 O O . ILE A 1 92 ? 7.571 -7.224 -17.447 1.00 97.12 92 ILE A O 1
ATOM 716 N N . LYS A 1 93 ? 8.017 -5.850 -15.738 1.00 94.38 93 LYS A N 1
ATOM 717 C CA . LYS A 1 93 ? 8.864 -6.815 -15.040 1.00 94.38 93 LYS A CA 1
ATOM 718 C C . LYS A 1 93 ? 8.014 -7.958 -14.485 1.00 94.38 93 LYS A C 1
ATOM 720 O O . LYS A 1 93 ? 7.100 -7.731 -13.704 1.00 94.38 93 LYS A O 1
ATOM 725 N N . GLU A 1 94 ? 8.396 -9.186 -14.803 1.00 93.81 94 GLU A N 1
ATOM 726 C CA . GLU A 1 94 ? 7.769 -10.391 -14.259 1.00 93.81 94 GLU A CA 1
ATOM 727 C C . GLU A 1 94 ? 8.378 -10.808 -12.908 1.00 93.81 94 GLU A C 1
ATOM 729 O O . GLU A 1 94 ? 9.483 -10.390 -12.545 1.00 93.81 94 GLU A O 1
ATOM 734 N N . ASN A 1 95 ? 7.670 -11.678 -12.176 1.00 92.94 95 ASN A N 1
ATOM 735 C CA . ASN A 1 95 ? 8.133 -12.291 -10.922 1.00 92.94 95 ASN A CA 1
ATOM 736 C C . ASN A 1 95 ? 8.594 -11.260 -9.871 1.00 92.94 95 ASN A C 1
ATOM 738 O O . ASN A 1 95 ? 9.662 -11.379 -9.265 1.00 92.94 95 ASN A O 1
ATOM 742 N N . ILE A 1 96 ? 7.792 -10.209 -9.678 1.00 94.12 96 ILE A N 1
ATOM 743 C CA . ILE A 1 96 ? 8.080 -9.137 -8.722 1.00 94.12 96 ILE A CA 1
ATOM 744 C C . ILE A 1 96 ? 7.843 -9.639 -7.297 1.00 94.12 96 ILE A C 1
ATOM 746 O O . ILE A 1 96 ? 6.722 -9.997 -6.930 1.00 94.12 96 ILE A O 1
ATOM 750 N N . ASP A 1 97 ? 8.891 -9.596 -6.474 1.00 93.44 97 ASP A N 1
ATOM 751 C CA . ASP A 1 97 ? 8.794 -9.886 -5.043 1.00 93.44 97 ASP A CA 1
ATOM 752 C C . ASP A 1 97 ? 7.741 -8.978 -4.389 1.00 93.44 97 ASP A C 1
ATOM 754 O O . ASP A 1 97 ? 7.795 -7.748 -4.505 1.00 93.44 97 ASP A O 1
ATOM 758 N N . THR A 1 98 ? 6.751 -9.600 -3.756 1.00 93.94 98 THR A N 1
ATOM 759 C CA . THR A 1 98 ? 5.538 -8.939 -3.276 1.00 93.94 98 THR A CA 1
ATOM 760 C C . THR A 1 98 ? 5.322 -9.280 -1.817 1.00 93.94 98 THR A C 1
ATOM 762 O O . THR A 1 98 ? 5.213 -10.445 -1.444 1.00 93.94 98 THR A O 1
ATOM 765 N N . LEU A 1 99 ? 5.258 -8.244 -0.988 1.00 94.00 99 LEU A N 1
ATOM 766 C CA . LEU A 1 99 ? 5.164 -8.366 0.456 1.00 94.00 99 LEU A CA 1
ATOM 767 C C . LEU A 1 99 ? 3.889 -7.688 0.947 1.00 94.00 99 LEU A C 1
ATOM 769 O O . LEU A 1 99 ? 3.681 -6.495 0.717 1.00 94.00 99 LEU A O 1
ATOM 773 N N . ILE A 1 100 ? 3.066 -8.450 1.664 1.00 95.38 100 ILE A N 1
ATOM 774 C CA . ILE A 1 100 ? 1.890 -7.947 2.372 1.00 95.38 100 ILE A CA 1
ATOM 775 C C . ILE A 1 100 ? 2.144 -8.113 3.867 1.00 95.38 100 ILE A C 1
ATOM 777 O O . ILE A 1 100 ? 2.430 -9.220 4.318 1.00 95.38 100 ILE A O 1
ATOM 781 N N . MET A 1 101 ? 2.100 -7.019 4.629 1.00 93.56 101 MET A N 1
ATOM 782 C CA . MET A 1 101 ? 2.491 -7.028 6.045 1.00 93.56 101 MET A CA 1
ATOM 783 C C . MET A 1 101 ? 1.751 -5.987 6.891 1.00 93.56 101 MET A C 1
ATOM 785 O O . MET A 1 101 ? 1.143 -5.055 6.364 1.00 93.56 101 MET A O 1
ATOM 789 N N . GLY A 1 102 ? 1.849 -6.113 8.214 1.00 92.12 102 GLY A N 1
ATOM 790 C CA . GLY A 1 102 ? 1.316 -5.131 9.157 1.00 92.12 102 GLY A CA 1
ATOM 791 C C . GLY A 1 102 ? 1.980 -3.755 9.036 1.00 92.12 102 GLY A C 1
ATOM 792 O O . GLY A 1 102 ? 3.082 -3.610 8.495 1.00 92.12 102 GLY A O 1
ATOM 793 N N . PHE A 1 103 ? 1.307 -2.715 9.537 1.00 87.62 103 PHE A N 1
ATOM 794 C CA . PHE A 1 103 ? 1.819 -1.334 9.496 1.00 87.62 103 PHE A CA 1
ATOM 795 C C . PHE A 1 103 ? 3.149 -1.178 10.240 1.00 87.62 103 PHE A C 1
ATOM 797 O O . PHE A 1 103 ? 4.030 -0.443 9.793 1.00 87.62 103 PHE A O 1
ATOM 804 N N . THR A 1 104 ? 3.321 -1.899 11.347 1.00 83.50 104 THR A N 1
ATOM 805 C CA . THR A 1 104 ? 4.543 -1.873 12.158 1.00 83.50 104 THR A CA 1
ATOM 806 C C . THR A 1 104 ? 5.731 -2.478 11.410 1.00 83.50 104 THR A C 1
ATOM 808 O O . THR A 1 104 ? 6.829 -1.919 11.417 1.00 83.50 104 THR A O 1
ATOM 811 N N . GLU A 1 105 ? 5.528 -3.608 10.739 1.00 79.12 105 GLU A N 1
ATOM 812 C CA . GLU A 1 105 ? 6.547 -4.309 9.956 1.00 79.12 105 GLU A CA 1
ATOM 813 C C . GLU A 1 105 ? 6.965 -3.472 8.746 1.00 79.12 105 GLU A C 1
ATOM 815 O O . GLU A 1 105 ? 8.158 -3.336 8.469 1.00 79.12 105 GLU A O 1
ATOM 820 N N . ALA A 1 106 ? 5.995 -2.839 8.082 1.00 80.38 106 ALA A N 1
ATOM 821 C CA . ALA A 1 106 ? 6.240 -1.970 6.939 1.00 80.38 106 ALA A CA 1
ATOM 822 C C . ALA A 1 106 ? 7.104 -0.760 7.313 1.00 80.38 106 ALA A C 1
ATOM 824 O O . ALA A 1 106 ? 8.058 -0.428 6.609 1.00 80.38 106 ALA A O 1
ATOM 825 N N . VAL A 1 107 ? 6.826 -0.146 8.465 1.00 73.50 107 VAL A N 1
ATOM 826 C CA . VAL A 1 107 ? 7.648 0.930 9.030 1.00 73.50 107 VAL A CA 1
ATOM 827 C C . VAL A 1 107 ? 9.081 0.467 9.290 1.00 73.50 107 VAL A C 1
ATOM 829 O O . VAL A 1 107 ? 10.024 1.150 8.890 1.00 73.50 107 VAL A O 1
ATOM 832 N N . LYS A 1 108 ? 9.262 -0.690 9.940 1.00 78.56 108 LYS A N 1
ATOM 833 C CA . LYS A 1 108 ? 10.596 -1.238 10.236 1.00 78.56 108 LYS A CA 1
ATOM 834 C C . LYS A 1 108 ? 11.381 -1.505 8.953 1.00 78.56 108 LYS A C 1
ATOM 836 O O . LYS A 1 108 ? 12.555 -1.151 8.864 1.00 78.56 108 LYS A O 1
ATOM 841 N N . LEU A 1 109 ? 10.728 -2.083 7.944 1.00 76.25 109 LEU A N 1
ATOM 842 C CA . LEU A 1 109 ? 11.328 -2.313 6.633 1.00 76.25 109 LEU A CA 1
ATOM 843 C C . LEU 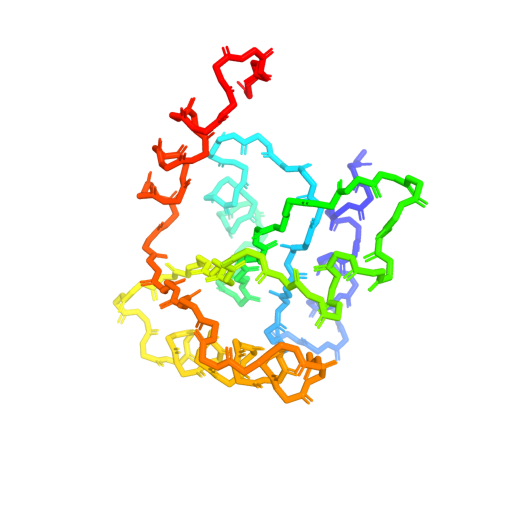A 1 109 ? 11.767 -0.990 5.988 1.00 76.25 109 LEU A C 1
ATOM 845 O O . LEU A 1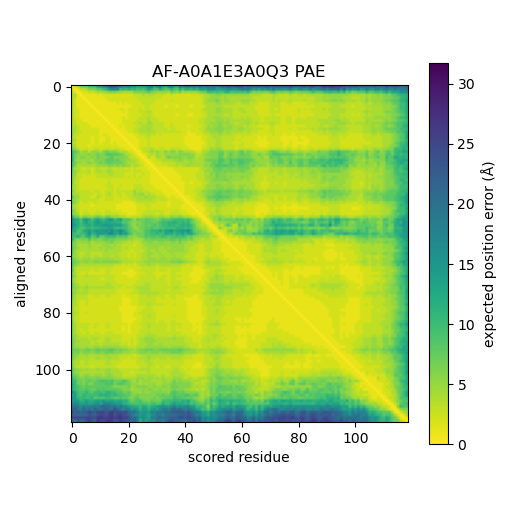 109 ? 12.891 -0.890 5.502 1.00 76.25 109 LEU A O 1
ATOM 849 N N . PHE A 1 110 ? 10.922 0.041 6.034 1.00 71.00 110 PHE A N 1
ATOM 850 C CA . PHE A 1 110 ? 11.238 1.352 5.464 1.00 71.00 110 PHE A CA 1
ATOM 851 C C . PHE A 1 110 ? 12.375 2.077 6.177 1.00 71.00 110 PHE A C 1
ATOM 853 O O . PHE A 1 110 ? 13.236 2.647 5.506 1.00 71.00 110 PHE A O 1
ATOM 860 N N . ALA A 1 111 ? 12.415 2.024 7.508 1.00 69.94 111 ALA A N 1
ATOM 861 C CA . ALA A 1 111 ? 13.505 2.595 8.295 1.00 69.94 111 ALA A CA 1
ATOM 862 C C . ALA A 1 111 ? 14.860 1.959 7.933 1.00 69.94 111 ALA A C 1
ATOM 864 O O . ALA A 1 111 ? 15.861 2.662 7.813 1.00 69.94 111 ALA A O 1
ATOM 865 N N . ASN A 1 112 ? 14.879 0.646 7.679 1.00 68.19 112 ASN A N 1
ATOM 866 C CA . ASN A 1 112 ? 16.091 -0.073 7.279 1.00 68.19 112 ASN A CA 1
ATOM 867 C C . ASN A 1 112 ? 16.532 0.243 5.839 1.00 68.19 112 ASN A C 1
ATOM 869 O O . ASN A 1 112 ? 17.726 0.247 5.552 1.00 68.19 112 ASN A O 1
ATOM 873 N N . VAL A 1 113 ? 15.587 0.509 4.930 1.00 68.06 113 VAL A N 1
ATOM 874 C CA . VAL A 1 113 ? 15.881 0.827 3.519 1.00 68.06 113 VAL A CA 1
ATOM 875 C C . VAL A 1 113 ? 16.276 2.300 3.328 1.00 68.06 113 VAL A C 1
ATOM 877 O O . VAL A 1 113 ? 17.066 2.611 2.437 1.00 68.06 113 VAL A O 1
ATOM 880 N N . TYR A 1 114 ? 15.784 3.212 4.176 1.00 61.12 114 TYR A N 1
ATOM 881 C CA . TYR A 1 114 ? 16.110 4.642 4.134 1.00 61.12 114 TYR A CA 1
ATOM 882 C C . TYR A 1 114 ? 16.584 5.184 5.489 1.00 61.12 114 TYR A C 1
ATOM 884 O O . TYR A 1 114 ? 15.858 5.946 6.131 1.00 61.12 114 TYR A O 1
ATOM 892 N N . PRO A 1 115 ? 17.836 4.906 5.891 1.00 53.31 115 PRO A N 1
ATOM 893 C CA . PRO A 1 115 ? 18.375 5.370 7.173 1.00 53.31 115 PRO A CA 1
ATOM 894 C C . PRO A 1 115 ? 18.447 6.905 7.297 1.00 53.31 115 PRO A C 1
ATOM 896 O O . PRO A 1 115 ? 18.550 7.436 8.400 1.00 53.31 115 PRO A O 1
ATOM 899 N N . THR A 1 116 ? 18.388 7.639 6.180 1.00 48.50 116 THR A N 1
ATOM 900 C CA . THR A 1 116 ? 18.452 9.110 6.129 1.00 48.50 116 THR A CA 1
ATOM 901 C C . THR A 1 116 ? 17.095 9.813 6.069 1.00 48.50 116 THR A C 1
ATOM 903 O O . THR A 1 116 ? 17.051 11.030 6.260 1.00 48.50 116 THR A O 1
ATOM 906 N N . LYS A 1 117 ? 15.978 9.104 5.846 1.00 47.56 117 LYS A N 1
ATOM 907 C CA . LYS A 1 117 ? 14.643 9.705 5.991 1.00 47.56 117 LYS A CA 1
ATOM 908 C C . LYS A 1 117 ? 14.221 9.582 7.454 1.00 47.56 117 LYS A C 1
ATOM 910 O O . LYS A 1 117 ? 13.780 8.525 7.887 1.00 47.56 117 LYS A O 1
ATOM 915 N N . LYS A 1 118 ? 14.365 10.668 8.222 1.00 38.19 118 LYS A N 1
ATOM 916 C CA . LYS A 1 118 ? 13.676 10.795 9.515 1.00 38.19 118 LYS A CA 1
ATOM 917 C C . LYS A 1 118 ? 12.171 10.829 9.235 1.00 38.19 118 LYS A C 1
ATOM 919 O O . LYS A 1 118 ? 11.712 11.750 8.561 1.00 38.19 118 LYS A O 1
ATOM 924 N N . PHE A 1 119 ? 11.458 9.804 9.687 1.00 50.59 119 PHE A N 1
ATOM 925 C CA . PHE A 1 119 ? 9.999 9.724 9.646 1.00 50.59 119 PHE A CA 1
ATOM 926 C C . PHE A 1 119 ? 9.378 10.281 10.922 1.00 50.59 119 PHE A C 1
ATOM 928 O O . PHE A 1 119 ? 10.029 10.154 11.984 1.00 50.59 119 PHE A O 1
#

InterPro domains:
  IPR036291 NAD(P)-binding domain superfamily [SSF51735] (2-86)

Mean predicted aligned error: 4.96 Å

Organism: NCBI:txid1432052

Secondary structure (DSSP, 8-state):
--HHHHHHHHHHHH-TTPPEEE-S---TTHHHHHHHHHT---EEEEE----GGGHHHHHHS-S-EEEE--SS-HHHHHHHHHHHHHHHHT-SSSS--EEEE-HHHHHHHHHHH-TT---

Foldseek 3Di:
DDPVLVVLVVCCVPPLPAQDEDADDDAQCPLVVSCVVVVHQSYKYWYADADPVCRVVCLQVPQATEIAHDPVDPVGVVVSVVVQVVSQVNHNDPPHHYYYYHSVVVNVVVCVVCVPDDD

Solvent-accessible surface area (backbone atoms only — not comparable to full-atom values): 6984 Å² total; per-residue (Å²): 131,58,74,66,58,56,51,52,52,52,38,51,74,77,43,62,85,52,74,41,73,46,65,70,93,71,48,76,64,44,66,62,53,49,26,62,76,65,74,42,80,48,58,34,38,41,58,73,90,62,47,89,95,38,44,69,58,37,54,29,52,46,85,53,47,38,32,26,31,51,74,86,40,65,69,48,41,52,51,46,51,53,54,50,49,53,51,51,71,66,23,75,48,75,92,57,54,70,48,78,42,38,62,70,57,50,47,55,53,48,48,73,76,36,81,83,63,86,100

Sequence (119 aa):
MSTVENVIKLVIQYNPDAVMVIKSTISVGYTASIREKMHCDNIILSLEFLRVSKALYDNLYPSKIIVSTDVENTRLMKAANIFAGLLQEGAIKENIDTLIMGFTEAVKLFANVYPTKKF

Nearest PDB structures (foldseek):
  1dli-assembly1_A-2  TM=9.100E-01  e=6.894E-11  Streptococcus pyogenes
  3pjg-assembly1_A-2  TM=8.813E-01  e=3.514E-11  Klebsiella pneumoniae
  1dlj-assembly1_A-2  TM=8.968E-01  e=2.167E-10  Streptococcus pyogenes
  3pid-assembly1_A  TM=8.908E-01  e=4.548E-10  Klebsiella pneumoniae subsp. pneumoniae NTUH-K2044
  7kws-assembly1_A  TM=8.483E-01  e=1.980E-08  Campylobacter jejuni subsp. jejuni NCTC 11168 = ATCC 700819